Protein AF-A0A6P0DQE9-F1 (afdb_monomer)

Structure (mmCIF, N/CA/C/O backbone):
data_AF-A0A6P0DQE9-F1
#
_entry.id   AF-A0A6P0DQE9-F1
#
loop_
_atom_site.group_PDB
_atom_site.id
_atom_site.type_symbol
_atom_site.label_atom_id
_atom_site.label_alt_id
_atom_site.label_comp_id
_atom_site.label_asym_id
_atom_site.label_entity_id
_atom_site.label_seq_id
_atom_site.pdbx_PDB_ins_code
_atom_site.Cartn_x
_atom_site.Cartn_y
_atom_site.Cartn_z
_atom_site.occupancy
_atom_site.B_iso_or_equiv
_atom_site.auth_seq_id
_atom_site.auth_comp_id
_atom_site.auth_asym_id
_atom_site.auth_atom_id
_atom_site.pdbx_PDB_model_num
ATOM 1 N N . MET A 1 1 ? 12.891 11.717 -28.288 1.00 40.38 1 MET A N 1
ATOM 2 C CA . MET A 1 1 ? 12.979 10.448 -27.536 1.00 40.38 1 MET A CA 1
ATOM 3 C C . MET A 1 1 ? 12.344 10.699 -26.178 1.00 40.38 1 MET A C 1
ATOM 5 O O . MET A 1 1 ? 12.886 11.501 -25.432 1.00 40.38 1 MET A O 1
ATOM 9 N N . ALA A 1 2 ? 11.150 10.152 -25.931 1.00 44.62 2 ALA A N 1
ATOM 10 C CA . ALA A 1 2 ? 10.359 10.408 -24.725 1.00 44.62 2 ALA A CA 1
ATOM 11 C C . ALA A 1 2 ? 11.028 9.737 -23.519 1.00 44.62 2 ALA A C 1
ATOM 13 O O . ALA A 1 2 ? 11.076 8.509 -23.411 1.00 44.62 2 ALA A O 1
ATOM 14 N N . GLY A 1 3 ? 11.648 10.553 -22.672 1.00 47.38 3 GLY A N 1
ATOM 15 C CA . GLY A 1 3 ? 12.317 10.114 -21.460 1.00 47.38 3 GLY A CA 1
ATOM 16 C C . GLY A 1 3 ? 11.290 9.755 -20.402 1.00 47.38 3 GLY A C 1
ATOM 17 O O . GLY A 1 3 ? 11.012 10.580 -19.556 1.00 47.38 3 GLY A O 1
ATOM 18 N N . ARG A 1 4 ? 10.759 8.531 -20.477 1.00 48.22 4 ARG A N 1
ATOM 19 C CA . ARG A 1 4 ? 10.159 7.776 -19.369 1.00 48.22 4 ARG A CA 1
ATOM 20 C C .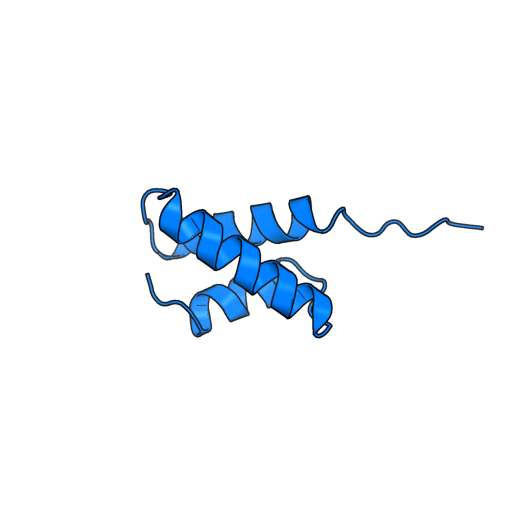 ARG A 1 4 ? 9.362 8.645 -18.388 1.00 48.22 4 ARG A C 1
ATOM 22 O O . ARG A 1 4 ? 9.836 8.925 -17.291 1.00 48.22 4 ARG A O 1
ATOM 29 N N . ASP A 1 5 ? 8.133 8.973 -18.766 1.00 47.75 5 ASP A N 1
ATOM 30 C CA . ASP A 1 5 ? 7.05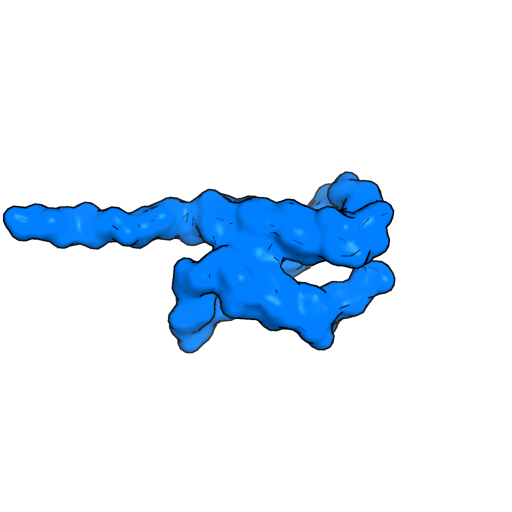7 9.347 -17.847 1.00 47.75 5 ASP A CA 1
ATOM 31 C C . ASP A 1 5 ? 6.713 8.134 -16.957 1.00 47.75 5 ASP A C 1
ATOM 33 O O . ASP A 1 5 ? 5.687 7.476 -17.101 1.00 47.75 5 ASP A O 1
ATOM 37 N N . VAL A 1 6 ? 7.645 7.739 -16.090 1.00 57.59 6 VAL A N 1
ATOM 38 C CA . VAL A 1 6 ? 7.312 6.956 -14.906 1.00 57.59 6 VAL A CA 1
ATOM 39 C C . VAL A 1 6 ? 6.767 7.974 -13.929 1.00 57.59 6 VAL A C 1
ATOM 41 O O . VAL A 1 6 ? 7.533 8.794 -13.421 1.00 57.59 6 VAL A O 1
ATOM 44 N N . GLU A 1 7 ? 5.455 7.933 -13.692 1.00 59.47 7 GLU A N 1
ATOM 45 C CA . GLU A 1 7 ? 4.871 8.528 -12.491 1.00 59.47 7 GLU A CA 1
ATOM 46 C C . GLU A 1 7 ? 5.826 8.246 -11.323 1.00 59.47 7 GLU A C 1
ATOM 48 O O . GLU A 1 7 ? 6.262 7.094 -11.159 1.00 59.47 7 GLU A O 1
ATOM 53 N N . PRO A 1 8 ? 6.258 9.276 -10.575 1.00 71.62 8 PRO A N 1
ATOM 54 C CA . PRO A 1 8 ? 7.251 9.077 -9.539 1.00 71.62 8 PRO A CA 1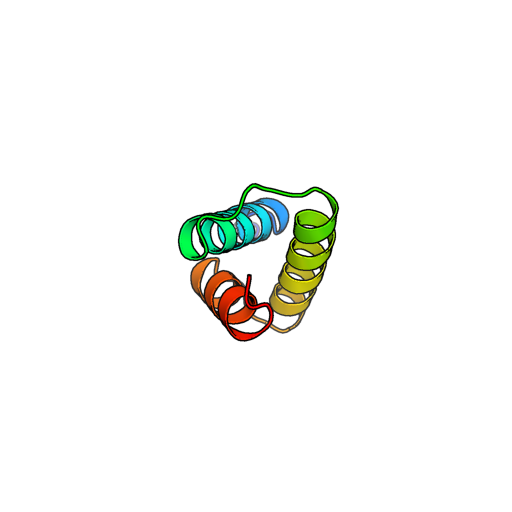
ATOM 55 C C . PRO A 1 8 ? 6.710 8.010 -8.594 1.00 71.62 8 PRO A C 1
ATOM 57 O O . PRO A 1 8 ? 5.574 8.108 -8.141 1.00 71.62 8 PRO A O 1
ATOM 60 N N . VAL A 1 9 ? 7.506 6.979 -8.307 1.00 76.38 9 VAL A N 1
ATOM 61 C CA . VAL A 1 9 ? 7.081 5.838 -7.475 1.00 76.38 9 VAL A CA 1
ATOM 62 C C . VAL A 1 9 ? 6.418 6.295 -6.169 1.00 76.38 9 VAL A C 1
ATOM 64 O O . VAL A 1 9 ? 5.456 5.691 -5.716 1.00 76.38 9 VAL A O 1
ATOM 67 N N . ALA A 1 10 ? 6.860 7.429 -5.621 1.00 77.88 10 ALA A N 1
ATOM 68 C CA . ALA A 1 10 ? 6.263 8.064 -4.454 1.00 77.88 10 ALA A CA 1
ATOM 69 C C . ALA A 1 10 ? 4.793 8.493 -4.649 1.00 77.88 1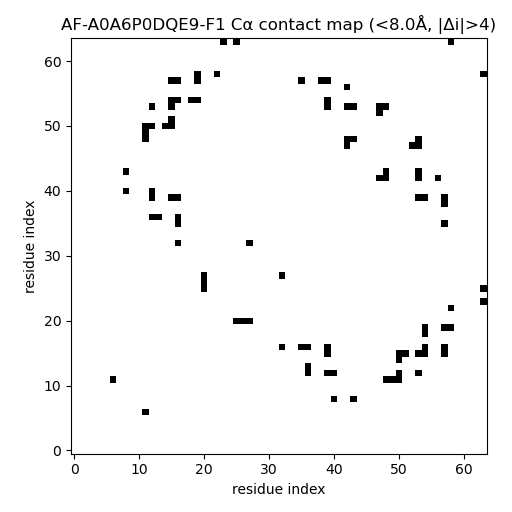0 ALA A C 1
ATOM 71 O O . ALA A 1 10 ? 4.017 8.374 -3.706 1.00 77.88 10 ALA A O 1
ATOM 72 N N . ALA A 1 11 ? 4.396 8.969 -5.835 1.00 85.06 11 ALA A N 1
ATOM 73 C CA . ALA A 1 11 ? 3.008 9.312 -6.156 1.00 85.06 11 ALA A CA 1
ATOM 74 C C . ALA A 1 11 ? 2.136 8.059 -6.275 1.00 85.06 11 ALA A C 1
ATOM 76 O O . ALA A 1 11 ? 1.065 8.009 -5.676 1.00 8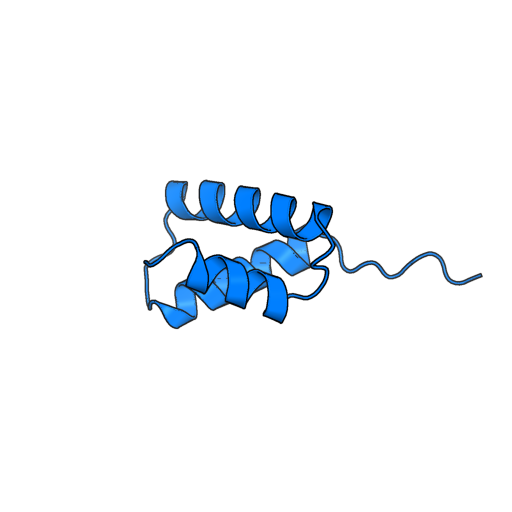5.06 11 ALA A O 1
ATOM 77 N N . VAL A 1 12 ? 2.628 7.021 -6.963 1.00 85.44 12 VAL A N 1
ATOM 78 C CA . VAL A 1 12 ? 1.918 5.736 -7.082 1.00 85.44 12 VAL A CA 1
ATOM 79 C C . VAL A 1 12 ? 1.704 5.113 -5.700 1.00 85.44 12 VAL A C 1
ATOM 81 O O . VAL A 1 12 ? 0.592 4.715 -5.360 1.00 85.44 12 VAL A O 1
ATOM 84 N N . VAL A 1 13 ? 2.758 5.084 -4.881 1.00 85.81 13 VAL A N 1
ATOM 85 C CA . VAL A 1 13 ? 2.722 4.563 -3.511 1.00 85.81 13 VAL A CA 1
ATOM 86 C C . VAL A 1 13 ? 1.794 5.398 -2.631 1.00 85.81 13 VAL A C 1
ATOM 88 O O . VAL A 1 13 ? 0.914 4.834 -1.992 1.00 85.81 13 VAL A O 1
ATOM 91 N N . SER A 1 14 ? 1.929 6.729 -2.621 1.00 86.94 14 SER A N 1
ATOM 92 C CA . SER A 1 14 ? 1.095 7.598 -1.774 1.00 86.94 14 SER A CA 1
ATOM 93 C C . SER A 1 14 ? -0.389 7.457 -2.097 1.00 86.94 14 SER A C 1
ATOM 95 O O . SER A 1 14 ? -1.215 7.385 -1.190 1.00 86.94 14 SER A O 1
ATOM 97 N N . GLU A 1 15 ? -0.732 7.376 -3.380 1.00 89.00 15 GLU A N 1
ATOM 98 C CA . GLU A 1 15 ? -2.117 7.250 -3.822 1.00 89.00 15 GLU A CA 1
ATOM 99 C C . GLU A 1 15 ? -2.690 5.848 -3.545 1.00 89.00 15 GLU A C 1
ATOM 101 O O . GLU A 1 15 ? -3.859 5.716 -3.175 1.00 89.00 15 GLU A O 1
ATOM 106 N N . ALA A 1 16 ? -1.871 4.796 -3.656 1.00 89.81 16 ALA A N 1
ATOM 107 C CA . ALA A 1 16 ? -2.276 3.436 -3.300 1.00 89.81 16 ALA A CA 1
ATOM 108 C C . ALA A 1 16 ? -2.506 3.282 -1.788 1.00 89.81 16 ALA A C 1
ATOM 110 O O . ALA A 1 16 ? -3.514 2.717 -1.364 1.00 89.81 16 ALA A O 1
ATOM 111 N N . VAL A 1 17 ? -1.609 3.841 -0.969 1.00 87.81 17 VAL A N 1
ATOM 112 C CA . VAL A 1 17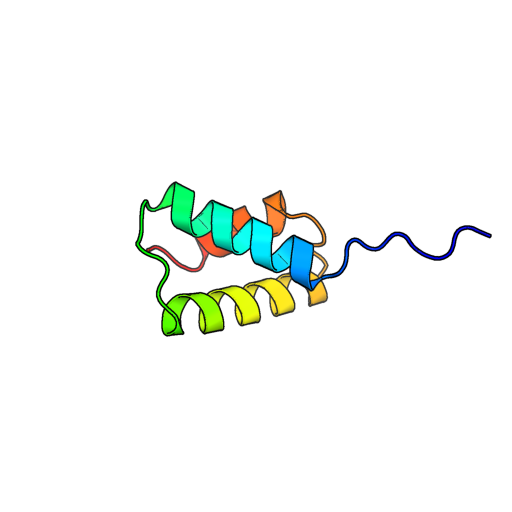 ? -1.740 3.873 0.495 1.00 87.81 17 VAL A CA 1
ATOM 113 C C . VAL A 1 17 ? -2.978 4.672 0.905 1.00 87.81 17 VAL A C 1
ATOM 115 O O . VAL A 1 17 ? -3.727 4.247 1.781 1.00 87.81 17 VAL A O 1
ATOM 118 N N . ARG A 1 18 ? -3.252 5.799 0.239 1.00 87.69 18 ARG A N 1
ATOM 119 C CA . ARG A 1 18 ? -4.466 6.586 0.478 1.00 87.69 18 ARG A CA 1
ATOM 120 C C . ARG A 1 18 ? -5.738 5.783 0.198 1.00 87.69 18 ARG A C 1
ATOM 122 O O . ARG A 1 18 ? -6.615 5.757 1.054 1.00 87.69 18 ARG A O 1
ATOM 129 N N . ARG A 1 19 ? -5.807 5.084 -0.941 1.00 89.50 19 ARG A N 1
ATOM 130 C CA . ARG A 1 19 ? -6.935 4.192 -1.273 1.00 89.50 19 ARG A CA 1
ATOM 131 C C . ARG A 1 19 ? -7.140 3.100 -0.233 1.00 89.50 19 ARG A C 1
ATOM 133 O O . ARG A 1 19 ? -8.278 2.788 0.095 1.00 89.50 19 ARG A O 1
ATOM 140 N N . TRP A 1 20 ? -6.053 2.534 0.287 1.00 89.94 20 TRP A N 1
ATOM 141 C CA . TRP A 1 20 ? -6.118 1.548 1.362 1.00 89.94 20 TRP A CA 1
ATOM 142 C C . TRP A 1 20 ? -6.775 2.136 2.619 1.00 89.94 20 TRP A C 1
ATOM 144 O O . TRP A 1 20 ? -7.709 1.546 3.156 1.00 89.94 20 TRP A O 1
ATOM 154 N N . TYR A 1 21 ? -6.361 3.335 3.042 1.00 86.56 21 TYR A N 1
ATOM 155 C CA . TYR A 1 21 ? -6.972 4.011 4.192 1.00 86.56 21 TYR A CA 1
ATOM 156 C C . TYR A 1 21 ? -8.438 4.378 3.957 1.00 86.56 21 TYR A C 1
ATOM 158 O O . TYR A 1 21 ? -9.249 4.216 4.863 1.00 86.56 21 TYR A O 1
ATOM 166 N N . GLU A 1 22 ? -8.790 4.842 2.756 1.00 86.69 22 GLU A N 1
ATOM 167 C CA . GLU A 1 22 ? -10.182 5.128 2.387 1.00 86.69 22 GLU A CA 1
ATOM 168 C C . GLU A 1 22 ? -11.044 3.861 2.378 1.00 86.69 22 GLU A C 1
ATOM 170 O O . GLU A 1 22 ? -12.199 3.913 2.785 1.00 86.69 22 GLU A O 1
ATOM 175 N N . PHE A 1 23 ? -10.488 2.720 1.962 1.00 86.81 23 PHE A N 1
ATOM 176 C CA . PHE A 1 23 ? -11.204 1.446 1.935 1.00 86.81 23 PHE A CA 1
ATOM 177 C C . PHE A 1 23 ? -11.522 0.919 3.338 1.00 86.81 23 PHE A C 1
ATOM 179 O O . PHE A 1 23 ? -12.631 0.446 3.576 1.00 86.81 23 PHE A O 1
ATOM 186 N N . TYR A 1 24 ? -10.560 0.995 4.261 1.00 85.44 24 TYR A N 1
ATOM 187 C CA . TYR A 1 24 ? -10.761 0.551 5.644 1.00 85.44 24 TYR A CA 1
ATOM 188 C C . TYR A 1 24 ? -11.366 1.635 6.549 1.00 85.44 24 TYR A C 1
ATOM 190 O O . TYR A 1 24 ? -11.676 1.355 7.703 1.00 85.44 24 TYR A O 1
ATOM 198 N N . GLU A 1 25 ? -11.523 2.863 6.045 1.00 84.62 25 GLU A N 1
ATOM 199 C CA . GLU A 1 25 ? -11.925 4.048 6.818 1.00 84.62 25 GLU A CA 1
ATOM 200 C C . GLU A 1 25 ? -11.062 4.246 8.083 1.00 84.62 25 GLU A C 1
ATOM 202 O O . GLU A 1 25 ? -11.526 4.701 9.131 1.00 84.62 25 GLU A O 1
ATOM 207 N N . VAL A 1 26 ? -9.777 3.886 7.991 1.00 82.25 26 VAL A N 1
ATOM 208 C CA . VAL A 1 26 ? -8.828 3.928 9.111 1.00 82.25 26 VAL A CA 1
ATOM 209 C C . VAL A 1 26 ? -8.103 5.266 9.127 1.00 82.25 26 VAL A C 1
ATOM 211 O O . VAL A 1 26 ? -7.683 5.794 8.096 1.00 82.25 26 VAL A O 1
ATOM 214 N N . THR A 1 27 ? -7.909 5.812 10.325 1.00 80.75 27 THR A N 1
ATOM 215 C CA . THR A 1 27 ? -7.116 7.026 10.517 1.00 80.75 27 THR A CA 1
ATOM 216 C C . THR A 1 27 ? -5.665 6.776 10.092 1.00 80.75 27 THR A C 1
ATOM 218 O O . THR A 1 27 ? -5.069 5.808 10.571 1.00 80.75 27 THR A O 1
ATOM 221 N N . PRO A 1 28 ? -5.064 7.642 9.256 1.00 77.44 28 PRO A N 1
ATOM 222 C CA . PRO A 1 28 ? -3.670 7.492 8.877 1.00 77.44 28 PRO A CA 1
ATOM 223 C C . PRO A 1 28 ? -2.781 7.500 10.118 1.00 77.44 28 PRO A C 1
ATOM 225 O O . PRO A 1 28 ? -2.721 8.484 10.855 1.00 77.44 28 PRO A O 1
ATOM 228 N N . ASP A 1 29 ? -2.099 6.383 10.340 1.00 84.75 29 ASP A N 1
ATOM 229 C CA . ASP A 1 29 ? -1.130 6.218 11.414 1.00 84.75 29 ASP A CA 1
ATOM 230 C C . ASP A 1 29 ? 0.279 6.222 10.816 1.00 84.75 29 ASP A C 1
ATOM 232 O O . ASP A 1 29 ? 0.516 5.672 9.736 1.00 84.75 29 ASP A O 1
ATOM 236 N N . ASN A 1 30 ? 1.235 6.854 11.498 1.00 80.31 30 ASN A N 1
ATOM 237 C CA . ASN A 1 30 ? 2.604 6.950 10.985 1.00 80.31 30 ASN A CA 1
ATOM 238 C C . ASN A 1 30 ? 3.252 5.569 10.827 1.00 80.31 30 ASN A C 1
ATOM 240 O O . ASN A 1 30 ? 3.970 5.344 9.859 1.00 80.31 30 ASN A O 1
ATOM 244 N N . LYS A 1 31 ? 2.980 4.625 11.736 1.00 83.25 31 LYS A N 1
ATOM 245 C CA . LYS A 1 31 ? 3.548 3.275 11.676 1.00 83.25 31 LYS A CA 1
ATOM 246 C C . LYS A 1 31 ? 2.895 2.453 10.568 1.00 83.25 31 LYS A C 1
ATOM 248 O O . LYS A 1 31 ? 3.604 1.760 9.842 1.00 83.25 31 LYS A O 1
ATOM 253 N N . ALA A 1 32 ? 1.574 2.540 10.416 1.00 82.81 32 ALA A N 1
ATOM 254 C CA . ALA A 1 32 ? 0.875 1.898 9.303 1.00 82.81 32 ALA A CA 1
ATOM 255 C C . ALA A 1 32 ? 1.330 2.474 7.951 1.00 82.81 32 ALA A C 1
ATOM 257 O O . ALA A 1 32 ? 1.613 1.719 7.027 1.00 82.81 32 ALA A O 1
ATOM 258 N N . SER A 1 33 ? 1.516 3.792 7.860 1.00 84.38 33 SER A N 1
ATOM 259 C CA . SER A 1 33 ? 1.992 4.457 6.643 1.00 84.38 33 SER A CA 1
ATOM 260 C C . SER A 1 33 ? 3.401 4.010 6.253 1.00 84.38 33 SER A C 1
ATOM 262 O O . SER A 1 33 ? 3.632 3.739 5.080 1.00 84.38 33 SER A O 1
ATOM 264 N N . ASP A 1 34 ? 4.323 3.861 7.210 1.00 87.38 34 ASP A N 1
ATOM 265 C CA . ASP A 1 34 ? 5.672 3.335 6.952 1.00 87.38 34 ASP A CA 1
ATOM 266 C C . ASP A 1 34 ? 5.630 1.902 6.392 1.00 87.38 34 ASP A C 1
ATOM 268 O O . ASP A 1 34 ? 6.277 1.592 5.388 1.00 87.38 34 ASP A O 1
ATOM 272 N N . VAL A 1 35 ? 4.816 1.030 7.001 1.00 88.69 35 VAL A N 1
ATOM 273 C CA . VAL A 1 35 ? 4.656 -0.367 6.563 1.00 88.69 35 VAL A CA 1
ATOM 274 C C . VAL A 1 35 ? 4.028 -0.441 5.170 1.00 88.69 35 VAL A C 1
ATOM 276 O O . VAL A 1 35 ? 4.562 -1.133 4.302 1.00 88.69 35 VAL A O 1
ATOM 279 N N . LEU A 1 36 ? 2.933 0.288 4.939 1.00 88.44 36 LEU A N 1
ATOM 280 C CA . LEU A 1 36 ? 2.218 0.291 3.662 1.00 88.44 36 LEU A CA 1
ATOM 281 C C . LEU A 1 36 ? 3.074 0.911 2.547 1.00 88.44 36 LEU A C 1
ATOM 283 O O . LEU A 1 36 ? 3.121 0.361 1.451 1.00 88.44 36 LEU A O 1
ATOM 287 N N . CYS A 1 37 ? 3.818 1.989 2.823 1.00 88.12 37 CYS A N 1
ATOM 288 C CA . CYS A 1 37 ? 4.764 2.572 1.868 1.00 88.12 37 CYS A CA 1
ATOM 289 C C . CYS A 1 37 ? 5.871 1.585 1.486 1.00 88.12 37 CYS A C 1
ATOM 291 O O . CYS A 1 37 ? 6.178 1.434 0.303 1.00 88.12 37 CYS A O 1
ATOM 293 N N . ASN A 1 38 ? 6.464 0.892 2.460 1.00 89.62 38 ASN A N 1
ATOM 294 C CA . ASN A 1 38 ? 7.538 -0.059 2.184 1.00 89.62 38 ASN A CA 1
ATOM 295 C C . ASN A 1 38 ? 7.027 -1.287 1.406 1.00 89.62 38 ASN A C 1
ATOM 297 O O . ASN A 1 38 ? 7.674 -1.745 0.465 1.00 89.62 38 ASN A O 1
ATOM 301 N N . ALA A 1 39 ? 5.830 -1.779 1.738 1.00 90.06 39 ALA A N 1
ATOM 302 C CA . ALA A 1 39 ? 5.169 -2.846 0.990 1.00 90.06 39 ALA A CA 1
ATOM 303 C C . ALA A 1 39 ? 4.839 -2.426 -0.450 1.00 90.06 39 ALA A C 1
ATOM 305 O O . ALA A 1 39 ? 5.149 -3.151 -1.394 1.00 90.06 39 ALA A O 1
ATOM 306 N N . ALA A 1 40 ? 4.280 -1.230 -0.631 1.00 88.62 40 ALA A N 1
ATOM 307 C CA . ALA A 1 40 ? 3.960 -0.669 -1.938 1.00 88.62 40 ALA A CA 1
ATOM 308 C C . ALA A 1 40 ? 5.204 -0.506 -2.826 1.00 88.62 40 ALA A C 1
ATOM 310 O O . ALA A 1 40 ? 5.162 -0.826 -4.013 1.00 88.62 40 ALA A O 1
ATOM 311 N N . LEU A 1 41 ? 6.329 -0.068 -2.250 1.00 88.12 41 LEU A N 1
ATOM 312 C CA . LEU A 1 41 ? 7.619 -0.005 -2.942 1.00 88.12 41 LEU A CA 1
ATOM 313 C C . LEU A 1 41 ? 8.105 -1.390 -3.377 1.00 88.12 41 LEU A C 1
ATOM 315 O O . LEU A 1 41 ? 8.611 -1.537 -4.491 1.00 88.12 41 LEU A O 1
ATOM 319 N N . ASN A 1 42 ? 7.928 -2.402 -2.526 1.00 89.94 42 ASN A N 1
ATOM 320 C CA . ASN A 1 42 ? 8.287 -3.775 -2.860 1.00 89.94 42 ASN A CA 1
ATOM 321 C C . ASN A 1 42 ? 7.435 -4.304 -4.026 1.00 89.94 42 ASN A C 1
ATOM 323 O O . ASN A 1 42 ? 7.989 -4.814 -4.993 1.00 89.94 42 ASN A O 1
ATOM 327 N N . PHE A 1 43 ? 6.113 -4.085 -4.005 1.00 88.12 43 PHE A N 1
ATOM 328 C CA . PHE A 1 43 ? 5.223 -4.447 -5.117 1.00 88.12 43 PHE A CA 1
ATOM 329 C C . PHE A 1 43 ? 5.577 -3.705 -6.413 1.00 88.12 43 PHE A C 1
ATOM 331 O O . PHE A 1 43 ? 5.608 -4.306 -7.489 1.00 88.12 43 PHE A O 1
ATOM 338 N N . TYR A 1 44 ? 5.932 -2.423 -6.320 1.00 85.31 44 TYR A N 1
ATOM 339 C CA . TYR A 1 44 ? 6.399 -1.656 -7.473 1.00 85.31 44 TYR A CA 1
ATOM 340 C C . TYR A 1 44 ? 7.684 -2.231 -8.084 1.00 85.31 44 TYR A C 1
ATOM 342 O O . TYR A 1 44 ? 7.826 -2.285 -9.310 1.00 85.31 44 TYR A O 1
ATOM 350 N N . GLY A 1 45 ? 8.607 -2.695 -7.236 1.00 83.25 45 GLY A N 1
ATOM 351 C CA . GLY A 1 45 ? 9.821 -3.401 -7.647 1.00 83.25 45 GLY A CA 1
ATOM 352 C C . GLY A 1 45 ? 9.554 -4.777 -8.264 1.00 83.25 45 GLY A C 1
ATOM 353 O O . GLY A 1 45 ? 10.262 -5.167 -9.191 1.00 83.25 45 GLY A O 1
ATOM 354 N N . ASP A 1 46 ? 8.511 -5.469 -7.804 1.00 85.06 46 ASP A N 1
ATOM 355 C CA . ASP A 1 46 ? 8.109 -6.804 -8.272 1.00 85.06 46 ASP A CA 1
ATOM 356 C C . ASP A 1 46 ? 7.455 -6.781 -9.669 1.00 85.06 46 ASP A C 1
ATOM 358 O O . ASP A 1 46 ? 7.420 -7.787 -10.375 1.00 85.06 46 ASP A O 1
ATOM 362 N N . GLY A 1 47 ? 6.985 -5.609 -10.110 1.00 84.00 47 GLY A N 1
ATOM 363 C CA . GLY A 1 47 ? 6.409 -5.396 -11.442 1.00 84.00 47 GLY A CA 1
ATOM 364 C C . GLY A 1 47 ? 5.048 -4.700 -11.444 1.00 84.00 47 GLY A C 1
ATOM 365 O O . GLY A 1 47 ? 4.584 -4.297 -12.513 1.00 84.00 47 GLY A O 1
ATOM 366 N N . TYR A 1 48 ? 4.436 -4.495 -10.276 1.00 86.00 48 TYR A N 1
ATOM 367 C CA . TYR A 1 48 ? 3.136 -3.838 -10.133 1.00 86.00 48 TYR A CA 1
ATOM 368 C C . TYR A 1 48 ? 3.297 -2.319 -10.176 1.00 86.00 48 TYR A C 1
ATOM 370 O O . TYR A 1 48 ? 3.580 -1.676 -9.174 1.00 86.00 48 TYR A O 1
ATOM 378 N N . ARG A 1 49 ? 3.144 -1.718 -11.358 1.00 81.00 49 ARG A N 1
ATOM 379 C CA . ARG A 1 49 ? 3.386 -0.274 -11.558 1.00 81.00 49 ARG A CA 1
ATOM 380 C C . ARG A 1 49 ? 2.136 0.596 -11.496 1.00 81.00 49 ARG A C 1
ATOM 382 O O . ARG A 1 49 ? 2.245 1.805 -11.682 1.00 81.00 49 ARG A O 1
ATOM 389 N N . THR A 1 50 ? 0.965 0.004 -11.283 1.00 85.69 50 THR A N 1
ATOM 390 C CA . THR A 1 50 ? -0.296 0.746 -11.249 1.00 85.69 50 THR A CA 1
ATOM 391 C C . THR A 1 50 ? -0.759 0.965 -9.814 1.00 85.69 50 THR A C 1
ATOM 393 O O . THR A 1 50 ? -0.539 0.136 -8.933 1.00 85.69 50 THR A O 1
ATOM 396 N N . ILE A 1 51 ? -1.411 2.104 -9.583 1.00 88.50 51 ILE A N 1
ATOM 397 C CA . ILE A 1 51 ? -1.981 2.460 -8.279 1.00 88.50 51 ILE A CA 1
ATOM 398 C C . ILE A 1 51 ? -3.007 1.410 -7.843 1.00 88.50 51 ILE A C 1
ATOM 400 O O . ILE A 1 51 ? -3.042 1.038 -6.676 1.00 88.50 51 ILE A O 1
ATOM 404 N N . ASP A 1 52 ? -3.827 0.936 -8.782 1.00 87.81 52 ASP A N 1
ATOM 405 C CA . ASP A 1 52 ? -4.920 -0.000 -8.520 1.00 87.81 52 ASP A CA 1
ATOM 406 C C . ASP A 1 52 ? -4.406 -1.397 -8.145 1.00 87.81 52 ASP A C 1
ATOM 408 O O . ASP A 1 52 ? -4.859 -1.969 -7.153 1.00 87.81 52 ASP A O 1
ATOM 412 N N . ASP A 1 53 ? -3.385 -1.897 -8.856 1.00 89.62 53 ASP A N 1
ATOM 413 C CA . ASP A 1 53 ? -2.723 -3.163 -8.518 1.00 89.62 53 ASP A CA 1
ATOM 414 C C . ASP A 1 53 ? -2.103 -3.091 -7.121 1.00 89.62 53 ASP A C 1
ATOM 416 O O . ASP A 1 53 ? -2.332 -3.964 -6.285 1.00 89.62 53 ASP A O 1
ATOM 420 N N . ILE A 1 54 ? -1.341 -2.028 -6.839 1.00 90.31 54 ILE A N 1
ATOM 421 C CA . ILE A 1 54 ? -0.680 -1.868 -5.540 1.00 90.31 54 ILE A CA 1
ATOM 422 C C . ILE A 1 54 ? -1.714 -1.703 -4.425 1.00 90.31 54 ILE A C 1
ATOM 424 O O . ILE A 1 54 ? -1.570 -2.334 -3.382 1.00 90.31 54 ILE A O 1
ATOM 428 N N . ALA A 1 55 ? -2.765 -0.906 -4.625 1.00 89.25 55 ALA A N 1
ATOM 429 C CA . ALA A 1 55 ? -3.832 -0.742 -3.640 1.00 89.25 55 ALA A CA 1
ATOM 430 C C . ALA A 1 55 ? -4.543 -2.074 -3.368 1.00 89.25 55 ALA A C 1
ATOM 432 O O . ALA A 1 55 ? -4.721 -2.443 -2.211 1.00 89.25 55 ALA A O 1
ATOM 433 N N . THR A 1 56 ? -4.876 -2.833 -4.413 1.00 90.12 56 THR A N 1
ATOM 434 C CA . THR A 1 56 ? -5.495 -4.161 -4.288 1.00 90.12 56 THR A CA 1
ATOM 435 C C . THR A 1 56 ? -4.596 -5.126 -3.517 1.00 90.12 56 THR A C 1
ATOM 437 O O . THR A 1 56 ? -5.068 -5.831 -2.625 1.00 90.12 56 THR A O 1
ATOM 440 N N . LEU A 1 57 ? -3.291 -5.134 -3.804 1.00 90.25 57 LEU A N 1
ATOM 441 C CA . LEU A 1 57 ? -2.318 -5.956 -3.083 1.00 90.25 57 LEU A CA 1
ATOM 442 C C . LEU A 1 57 ? -2.173 -5.528 -1.624 1.00 90.25 57 LEU A C 1
ATOM 444 O O . LEU A 1 57 ? -2.125 -6.389 -0.747 1.00 90.25 57 LEU A O 1
ATOM 448 N N . LEU A 1 58 ? -2.135 -4.223 -1.345 1.00 87.62 58 LEU A N 1
ATOM 449 C CA . LEU A 1 58 ? -2.111 -3.705 0.020 1.00 87.62 58 LEU A CA 1
ATOM 450 C C . LEU A 1 58 ? -3.373 -4.120 0.781 1.00 87.62 58 LEU A C 1
ATOM 452 O O . LEU A 1 58 ? -3.251 -4.601 1.900 1.00 87.62 58 LEU A O 1
ATOM 456 N N . ILE A 1 59 ? -4.559 -3.997 0.176 1.00 87.94 59 ILE A N 1
ATOM 457 C CA . ILE A 1 59 ? -5.842 -4.370 0.796 1.00 87.94 59 ILE A CA 1
ATOM 458 C C . ILE A 1 59 ? -5.882 -5.884 1.056 1.00 87.94 59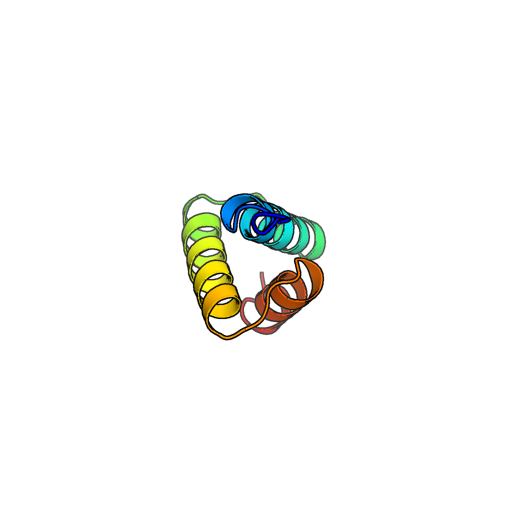 ILE A C 1
ATOM 460 O O . ILE A 1 59 ? -6.280 -6.330 2.126 1.00 87.94 59 ILE A O 1
ATOM 464 N N . GLY A 1 60 ? -5.413 -6.696 0.106 1.00 85.69 60 GLY A N 1
ATOM 465 C CA . GLY A 1 60 ? -5.376 -8.151 0.266 1.00 85.69 60 GLY A CA 1
ATOM 466 C C . GLY A 1 60 ? -4.332 -8.648 1.273 1.00 85.69 60 GLY A C 1
ATOM 467 O O . GLY A 1 60 ? -4.554 -9.660 1.935 1.00 85.69 60 GLY A O 1
ATOM 468 N N . THR A 1 61 ? -3.193 -7.960 1.388 1.00 85.56 61 THR A N 1
ATOM 469 C CA . THR A 1 61 ? -2.054 -8.395 2.220 1.00 85.56 61 THR A CA 1
ATOM 470 C C . THR A 1 61 ? -2.118 -7.827 3.636 1.00 85.56 61 THR A C 1
ATOM 472 O O . THR A 1 61 ? -1.747 -8.504 4.594 1.00 85.56 61 THR A O 1
ATOM 475 N N . TYR A 1 62 ? -2.590 -6.590 3.772 1.00 82.12 62 TYR A N 1
ATOM 476 C CA . TYR A 1 62 ? -2.709 -5.869 5.031 1.00 82.12 62 TYR A CA 1
ATOM 477 C C . TYR A 1 62 ? -4.187 -5.556 5.264 1.00 82.12 62 TYR A C 1
ATOM 479 O O . TYR A 1 62 ? -4.668 -4.538 4.781 1.00 82.12 62 TYR A 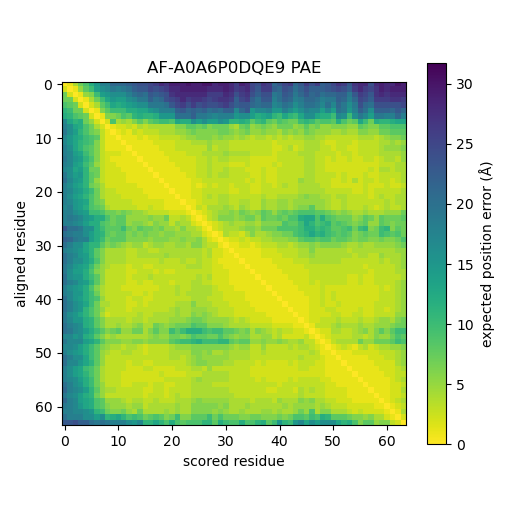O 1
ATOM 487 N N . PRO A 1 63 ? -4.936 -6.412 5.971 1.00 73.62 63 PRO A N 1
ATOM 488 C CA . PRO A 1 63 ? -6.251 -6.033 6.463 1.00 73.62 63 PRO A CA 1
ATOM 489 C C . PRO A 1 63 ? -6.108 -4.992 7.586 1.00 73.62 63 PRO A C 1
ATOM 491 O O . PRO A 1 63 ? -5.283 -5.180 8.486 1.00 73.62 63 PRO A O 1
ATOM 494 N N . GLY A 1 64 ? -6.862 -3.892 7.484 1.00 64.25 64 GLY A N 1
ATOM 495 C CA . GLY A 1 64 ? -6.896 -2.792 8.458 1.00 64.25 64 GLY A CA 1
ATOM 496 C C . GLY A 1 64 ? -7.660 -3.101 9.735 1.00 64.25 64 GLY A C 1
ATOM 497 O O . GLY A 1 64 ? -8.563 -3.968 9.698 1.00 64.25 64 GLY A O 1
#

Mean predicted aligned error: 6.54 Å

Radius of gyration: 11.92 Å; Cα contacts (8 Å, |Δi|>4): 51; chains: 1; bounding box: 25×19×39 Å

Secondary structure (DSSP, 8-state):
--------HHHHHHHHHHHHHHHHTPPP-HHHHHHHHHHHHHHHHHT--SHHHHHHHHHHHS--

Organism: Rhizobium leguminosarum (NCBI:txid384)

pLDDT: mean 81.32, std 12.33, range [40.38, 90.31]

Sequence (64 aa):
MAGRDVEPVAAVVSEAVRRWYEFYEVTPDNKASDVLCNAALNFYGDGYRTIDDIATLLIGTYPG

Solvent-accessible surface area (backbone atoms only — not comparable to full-atom values): 3742 Å² total; per-residue (Å²): 132,87,80,70,91,63,74,55,64,68,58,41,31,53,54,13,49,47,50,39,32,64,72,62,70,47,79,93,42,74,70,58,48,54,53,48,45,54,50,34,51,50,41,42,72,76,66,42,81,45,41,65,58,37,19,51,48,44,48,72,74,52,78,121

Foldseek 3Di:
DDDDPQPPLCVLQVLLLVLLCVVLVHDDDPVSSVVSSVQLVVCVVVPPSHSVSSNVCCCVVDPD

Nearest PDB structures (foldseek):
  3nlg-assembly1_B  TM=4.993E-01  e=7.968E+00  Bos taurus
  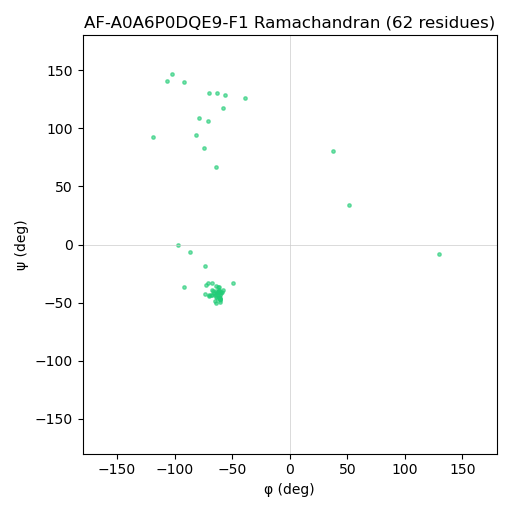1knz-assembly4_N  TM=2.963E-01  e=8.442E+00  Simian rotavirus A/SA11